Protein AF-A0A4R4ZFK4-F1 (afdb_monomer)

Sequence (154 aa):
MIRRVLLATVLTAALAACGSSADEPQAQPSATFEVPGATTPVTPSALPPSSPPASTPAPSTPAFPSAKDGQNYKACNDGNCEVLIRKTAVITLNGEKNTATVKDGGVRLASKTGYVSLGGLGGAVSWSSNGPTHMATLKAAEGDTVIIVIKTRR

Structure (mmCIF, N/CA/C/O backbone):
data_AF-A0A4R4ZFK4-F1
#
_entry.id   AF-A0A4R4ZFK4-F1
#
loop_
_atom_site.group_PDB
_atom_site.id
_atom_site.type_symbol
_atom_site.label_atom_id
_atom_site.label_alt_id
_atom_site.label_comp_id
_atom_site.label_asym_id
_atom_site.label_entity_id
_atom_site.label_seq_id
_atom_site.pdbx_PDB_ins_code
_atom_site.Cartn_x
_atom_site.Cartn_y
_atom_site.Cartn_z
_atom_site.occupancy
_atom_site.B_iso_or_equiv
_atom_site.auth_seq_id
_atom_site.auth_comp_id
_atom_site.auth_asym_id
_atom_site.auth_atom_id
_atom_site.pdbx_PDB_model_num
ATOM 1 N N . MET A 1 1 ? 14.549 -15.472 -34.004 1.00 44.66 1 MET A N 1
ATOM 2 C CA . MET A 1 1 ? 15.217 -16.781 -33.819 1.00 44.66 1 MET A CA 1
ATOM 3 C C . MET A 1 1 ? 14.399 -17.605 -32.828 1.00 44.66 1 MET A C 1
ATOM 5 O O . MET A 1 1 ? 13.826 -17.037 -31.912 1.00 44.66 1 MET A O 1
ATOM 9 N N . ILE A 1 2 ? 14.234 -18.894 -33.118 1.00 54.12 2 ILE A N 1
ATOM 10 C CA . ILE A 1 2 ? 13.159 -19.806 -32.679 1.00 54.12 2 ILE A CA 1
ATOM 11 C C . ILE A 1 2 ? 13.551 -20.614 -31.429 1.00 54.12 2 ILE A C 1
ATOM 13 O O . ILE A 1 2 ? 14.697 -21.044 -31.356 1.00 54.12 2 ILE A O 1
ATOM 17 N N . ARG A 1 3 ? 12.578 -20.901 -30.540 1.00 51.22 3 ARG A N 1
ATOM 18 C CA . ARG A 1 3 ? 12.290 -22.201 -29.853 1.00 51.22 3 ARG A CA 1
ATOM 19 C C . ARG A 1 3 ? 11.169 -21.961 -28.819 1.00 51.22 3 ARG A C 1
ATOM 21 O O . ARG A 1 3 ? 11.409 -21.301 -27.823 1.00 51.22 3 ARG A O 1
ATOM 28 N N . ARG A 1 4 ? 9.878 -22.219 -29.082 1.00 56.53 4 ARG A N 1
ATOM 29 C CA . ARG A 1 4 ? 9.150 -23.514 -29.093 1.00 56.53 4 ARG A CA 1
ATOM 30 C C . ARG A 1 4 ? 9.572 -24.486 -27.981 1.00 56.53 4 ARG A C 1
ATOM 32 O O . ARG A 1 4 ? 10.498 -25.256 -28.201 1.00 56.53 4 ARG A O 1
ATOM 39 N N . VAL A 1 5 ? 8.811 -24.524 -26.881 1.00 56.41 5 VAL A N 1
ATOM 40 C CA . VAL A 1 5 ? 8.485 -25.759 -26.141 1.00 56.41 5 VAL A CA 1
ATOM 41 C C . VAL A 1 5 ? 7.000 -25.707 -25.756 1.00 56.41 5 VAL A C 1
ATOM 43 O O . VAL A 1 5 ? 6.500 -24.684 -25.298 1.00 56.41 5 VAL A O 1
ATOM 46 N N . LEU A 1 6 ? 6.312 -26.803 -26.067 1.00 56.28 6 LEU A N 1
ATOM 47 C CA . LEU A 1 6 ? 4.888 -27.092 -25.907 1.00 56.28 6 LEU A CA 1
ATOM 48 C C . LEU A 1 6 ? 4.552 -27.672 -24.511 1.00 56.28 6 LEU A C 1
ATOM 50 O O . LEU A 1 6 ? 5.426 -28.270 -23.894 1.00 56.28 6 LEU A O 1
ATOM 54 N N . LEU A 1 7 ? 3.238 -27.672 -24.201 1.00 48.97 7 LEU A N 1
ATOM 55 C CA . LEU A 1 7 ? 2.464 -28.631 -23.368 1.00 48.97 7 LEU A CA 1
ATOM 56 C C . LEU A 1 7 ? 2.694 -28.568 -21.835 1.00 48.97 7 LEU A C 1
ATOM 58 O O . LEU A 1 7 ? 3.819 -28.477 -21.379 1.00 48.97 7 LEU A O 1
ATOM 62 N N . ALA A 1 8 ? 1.682 -28.617 -20.959 1.00 49.38 8 ALA A N 1
ATOM 63 C CA . ALA A 1 8 ? 0.421 -29.351 -21.051 1.00 49.38 8 ALA A CA 1
ATOM 64 C C . ALA A 1 8 ? -0.738 -28.714 -20.248 1.00 49.38 8 ALA A C 1
ATOM 66 O O . ALA A 1 8 ? -0.571 -28.198 -19.146 1.00 49.38 8 ALA A O 1
ATOM 67 N N . THR A 1 9 ? -1.932 -28.826 -20.823 1.00 51.47 9 THR A N 1
ATOM 68 C CA . THR A 1 9 ? -3.265 -28.673 -20.226 1.00 51.47 9 THR A CA 1
ATOM 69 C C . THR A 1 9 ? -3.610 -29.840 -19.292 1.00 51.47 9 THR A C 1
ATOM 71 O O . THR A 1 9 ? -3.530 -30.984 -19.734 1.00 51.47 9 THR A O 1
ATOM 74 N N . VAL A 1 10 ? -4.120 -29.570 -18.082 1.00 60.91 10 VAL A N 1
ATOM 75 C CA . VAL A 1 10 ? -5.048 -30.477 -17.375 1.00 60.91 10 VAL A CA 1
ATOM 76 C C . VAL A 1 10 ? -6.184 -29.660 -16.753 1.00 60.91 10 VAL A C 1
ATOM 78 O O . VAL A 1 10 ? -5.971 -28.674 -16.053 1.00 60.91 10 VAL A O 1
ATOM 81 N N . LEU A 1 11 ? -7.392 -30.095 -17.089 1.00 59.03 11 LEU A N 1
ATOM 82 C CA . LEU A 1 11 ? -8.715 -29.570 -16.787 1.00 59.03 11 LEU A CA 1
ATOM 83 C C . LEU A 1 11 ? -9.309 -30.381 -15.626 1.00 59.03 11 LEU A C 1
ATOM 85 O O . LEU A 1 11 ? -9.347 -31.598 -15.755 1.00 59.03 11 LEU A O 1
ATOM 89 N N . THR A 1 12 ? -9.851 -29.758 -14.571 1.00 57.00 12 THR A N 1
ATOM 90 C CA . THR A 1 12 ? -11.014 -30.336 -13.861 1.00 57.00 12 THR A CA 1
ATOM 91 C C . THR A 1 12 ? -11.759 -29.296 -13.027 1.00 57.00 12 THR A C 1
ATOM 93 O O . THR A 1 12 ? -11.164 -28.540 -12.265 1.00 57.00 12 THR A O 1
ATOM 96 N N . ALA A 1 13 ? -13.075 -29.278 -13.222 1.00 52.69 13 ALA A N 1
ATOM 97 C CA . ALA A 1 13 ? -14.059 -28.393 -12.623 1.00 52.69 13 ALA A CA 1
ATOM 98 C C . ALA A 1 13 ? -14.521 -28.881 -11.241 1.00 52.69 13 ALA A C 1
ATOM 100 O O . ALA A 1 13 ? -14.620 -30.084 -11.010 1.00 52.69 13 ALA A O 1
ATOM 101 N N . ALA A 1 14 ? -14.922 -27.947 -10.380 1.00 57.28 14 ALA A N 1
ATOM 102 C CA . ALA A 1 14 ? -15.860 -28.215 -9.296 1.00 57.28 14 ALA A CA 1
ATOM 103 C C . ALA A 1 14 ? -16.830 -27.032 -9.177 1.00 57.28 14 ALA A C 1
ATOM 105 O O . ALA A 1 14 ? -16.432 -25.911 -8.861 1.00 57.28 14 ALA A O 1
ATOM 106 N N . LEU A 1 15 ? -18.099 -27.297 -9.492 1.00 52.50 15 LEU A N 1
ATOM 107 C CA . LEU A 1 15 ? -19.231 -26.420 -9.229 1.00 52.50 15 LEU A CA 1
ATOM 108 C C . LEU A 1 15 ? -19.602 -26.533 -7.745 1.00 52.50 15 LEU A C 1
ATOM 110 O O . LEU A 1 15 ? -19.835 -27.636 -7.257 1.00 52.50 15 LEU A O 1
ATOM 114 N N . ALA A 1 16 ? -19.759 -25.400 -7.067 1.00 57.81 16 ALA A N 1
ATOM 115 C CA . ALA A 1 16 ? -20.610 -25.297 -5.888 1.00 57.81 16 ALA A CA 1
ATOM 116 C C . ALA A 1 16 ? -21.533 -24.093 -6.094 1.00 57.81 16 ALA A C 1
ATOM 118 O O . ALA A 1 16 ? -21.123 -22.937 -6.004 1.00 57.81 16 ALA A O 1
ATOM 119 N N . ALA A 1 17 ? -22.770 -24.410 -6.462 1.00 48.75 17 ALA A N 1
ATOM 120 C CA . ALA A 1 17 ? -23.898 -23.503 -6.506 1.00 48.75 17 ALA A CA 1
ATOM 121 C C . ALA A 1 17 ? -24.522 -23.406 -5.106 1.00 48.75 17 ALA A C 1
ATOM 123 O O . ALA A 1 17 ? -24.793 -24.428 -4.481 1.00 48.75 17 ALA A O 1
ATOM 124 N N . CYS A 1 18 ? -24.766 -22.184 -4.640 1.00 60.97 18 CYS A N 1
ATOM 125 C CA . CYS A 1 18 ? -25.735 -21.833 -3.600 1.00 60.97 18 CYS A CA 1
ATOM 126 C C . CYS A 1 18 ? -25.950 -20.313 -3.759 1.00 60.97 18 CYS A C 1
ATOM 128 O O . CYS A 1 18 ? -24.977 -19.570 -3.735 1.00 60.97 18 CYS A O 1
ATOM 130 N N . GLY A 1 19 ? -27.113 -19.751 -4.068 1.00 42.78 19 GLY A N 1
ATOM 131 C CA . GLY A 1 19 ? -28.475 -20.243 -3.925 1.00 42.78 19 GLY A CA 1
ATOM 132 C C . GLY A 1 19 ? -29.223 -19.319 -2.961 1.00 42.78 19 GLY A C 1
ATOM 133 O O . GLY A 1 19 ? -29.121 -19.545 -1.765 1.00 42.78 19 GLY A O 1
ATOM 134 N N . SER A 1 20 ? -29.970 -18.349 -3.525 1.00 43.59 20 SER A N 1
ATOM 135 C CA . SER A 1 20 ? -31.234 -17.762 -3.008 1.00 43.59 20 SER A CA 1
ATOM 136 C C . SER A 1 20 ? -31.176 -16.918 -1.713 1.00 43.59 20 SER A C 1
ATOM 138 O O . SER A 1 20 ? -30.407 -17.221 -0.818 1.00 43.59 20 SER A O 1
ATOM 140 N N . SER A 1 21 ? -31.985 -15.891 -1.429 1.00 48.06 21 SER A N 1
ATOM 141 C CA . SER A 1 21 ? -33.039 -15.098 -2.091 1.00 48.06 21 SER A CA 1
ATOM 142 C C . SER A 1 21 ? -33.539 -14.062 -1.053 1.00 48.06 21 SER A C 1
ATOM 144 O O . SER A 1 21 ? -33.461 -14.364 0.134 1.00 48.06 21 SER A O 1
ATOM 146 N N . ALA A 1 22 ? -34.155 -12.959 -1.520 1.00 44.97 22 ALA A N 1
ATOM 147 C CA . ALA A 1 22 ? -35.065 -12.031 -0.797 1.00 44.97 22 ALA A CA 1
ATOM 148 C C . ALA A 1 22 ? -34.431 -11.191 0.347 1.00 44.97 22 ALA A C 1
ATOM 150 O O . ALA A 1 22 ? -33.527 -11.648 1.025 1.00 44.97 22 ALA A O 1
ATOM 151 N N . ASP A 1 23 ? -34.773 -9.927 0.615 1.00 44.59 23 ASP A N 1
ATOM 152 C CA . ASP A 1 23 ? -36.104 -9.327 0.730 1.00 44.59 23 ASP A CA 1
ATOM 153 C C . ASP A 1 23 ? -35.958 -7.779 0.807 1.00 44.59 23 ASP A C 1
ATOM 155 O O . ASP A 1 23 ? -35.242 -7.249 1.657 1.00 44.59 23 ASP A O 1
ATOM 159 N N . GLU A 1 24 ? -36.602 -7.055 -0.105 1.00 49.22 24 GLU A N 1
ATOM 160 C CA . GLU A 1 24 ? -37.087 -5.670 0.055 1.00 49.22 24 GLU A CA 1
ATOM 161 C C . GLU A 1 24 ? -38.622 -5.792 -0.069 1.00 49.22 24 GLU A C 1
ATOM 163 O O . GLU A 1 24 ? -39.063 -6.751 -0.715 1.00 49.22 24 GLU A O 1
ATOM 168 N N . PRO A 1 25 ? -39.481 -4.839 0.348 1.00 52.44 25 PRO A N 1
ATOM 169 C CA . PRO A 1 25 ? -39.319 -3.656 1.201 1.00 52.44 25 PRO A CA 1
ATOM 170 C C . PRO A 1 25 ? -40.445 -3.563 2.268 1.00 52.44 25 PRO A C 1
ATOM 172 O O . PRO A 1 25 ? -41.530 -4.105 2.079 1.00 52.44 25 PRO A O 1
ATOM 175 N N . GLN A 1 26 ? -40.294 -2.759 3.328 1.00 43.59 26 GLN A N 1
ATOM 176 C CA . GLN A 1 26 ? -41.473 -2.228 4.038 1.00 43.59 26 GLN A CA 1
ATOM 177 C C . GLN A 1 26 ? -41.294 -0.759 4.418 1.00 43.59 26 GLN A C 1
ATOM 179 O O . GLN A 1 26 ? -40.678 -0.399 5.418 1.00 43.59 26 GLN A O 1
ATOM 184 N N . ALA A 1 27 ? -41.912 0.091 3.600 1.00 52.41 27 ALA A N 1
ATOM 185 C CA . ALA A 1 27 ? -42.483 1.338 4.065 1.00 52.41 27 ALA A CA 1
ATOM 186 C C . ALA A 1 27 ? -43.608 1.020 5.058 1.00 52.41 27 ALA A C 1
ATOM 188 O O . ALA A 1 27 ? -44.480 0.208 4.749 1.00 52.41 27 ALA A O 1
ATOM 189 N N . GLN A 1 28 ? -43.659 1.719 6.191 1.00 56.16 28 GLN A N 1
ATOM 190 C CA . GLN A 1 28 ? -44.954 2.025 6.784 1.00 56.16 28 GLN A CA 1
ATOM 191 C C . GLN A 1 28 ? -44.941 3.399 7.475 1.00 56.16 28 GLN A C 1
ATOM 193 O O . GLN A 1 28 ? -44.020 3.695 8.238 1.00 56.16 28 GLN A O 1
ATOM 198 N N . PRO A 1 29 ? -45.942 4.249 7.181 1.00 54.97 29 PRO A N 1
ATOM 199 C CA . PRO A 1 29 ? -46.127 5.556 7.787 1.00 54.97 29 PRO A CA 1
ATOM 200 C C . PRO A 1 29 ? -46.822 5.420 9.145 1.00 54.97 29 PRO A C 1
ATOM 202 O O . PRO A 1 29 ? -47.671 4.550 9.329 1.00 54.97 29 PRO A O 1
ATOM 205 N N . SER A 1 30 ? -46.535 6.350 10.053 1.00 50.88 30 SER A N 1
ATOM 206 C CA . SER A 1 30 ? -47.402 6.624 11.198 1.00 50.88 30 SER A CA 1
ATOM 207 C C . SER A 1 30 ? -47.790 8.091 11.166 1.00 50.88 30 SER A C 1
ATOM 209 O O . SER A 1 30 ? -46.966 8.986 11.339 1.00 50.88 30 SER A O 1
ATOM 211 N N . ALA A 1 31 ? -49.066 8.300 10.871 1.00 51.84 31 ALA A N 1
ATOM 212 C CA . ALA A 1 31 ? -49.765 9.562 10.967 1.00 51.84 31 ALA A CA 1
ATOM 213 C C . ALA A 1 31 ? -50.308 9.781 12.389 1.00 51.84 31 ALA A C 1
ATOM 215 O O . ALA A 1 31 ? -50.518 8.817 13.129 1.00 51.84 31 ALA A O 1
ATOM 216 N N . THR A 1 32 ? -50.748 11.026 12.624 1.00 43.47 32 THR A N 1
ATOM 217 C CA . THR A 1 32 ? -51.774 11.450 13.608 1.00 43.47 32 THR A CA 1
ATOM 218 C C . THR A 1 32 ? -51.219 11.627 15.042 1.00 43.47 32 THR A C 1
ATOM 220 O O . THR A 1 32 ? -50.463 10.794 15.517 1.00 43.47 32 THR A O 1
ATOM 223 N N . PHE A 1 33 ? -51.461 12.702 15.804 1.00 46.62 33 PHE A N 1
ATOM 224 C CA . PHE A 1 33 ? -52.691 13.471 16.024 1.00 46.62 33 PHE A CA 1
ATOM 225 C C . PHE A 1 33 ? -52.411 14.924 16.476 1.00 46.62 33 PHE A C 1
ATOM 227 O O . PHE A 1 33 ? -51.640 15.153 17.406 1.00 46.62 33 PHE A O 1
ATOM 234 N N . GLU A 1 34 ? -53.117 15.885 15.870 1.00 48.47 34 GLU A N 1
ATOM 235 C CA . 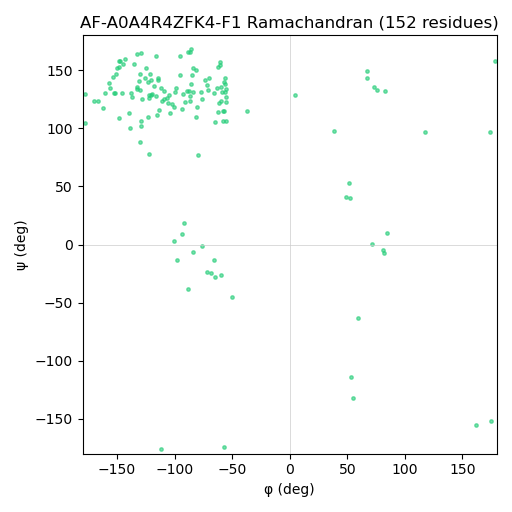GLU A 1 34 ? -53.572 17.129 16.515 1.00 48.47 34 GLU A CA 1
ATOM 236 C C . GLU A 1 34 ? -54.710 16.802 17.490 1.00 48.47 34 GLU A C 1
ATOM 238 O O . GLU A 1 34 ? -55.609 16.082 17.068 1.00 48.47 34 GLU A O 1
ATOM 243 N N . VAL A 1 35 ? -54.737 17.389 18.701 1.00 61.22 35 VAL A N 1
ATOM 244 C CA . VAL A 1 35 ? -55.962 17.910 19.366 1.00 61.22 35 VAL A CA 1
ATOM 245 C C . VAL A 1 35 ? -55.568 18.985 20.413 1.00 61.22 35 VAL A C 1
ATOM 247 O O . VAL A 1 35 ? -54.581 18.798 21.127 1.00 61.22 35 VAL A O 1
ATOM 250 N N . PRO A 1 36 ? -56.323 20.102 20.517 1.00 58.59 36 PRO A N 1
ATOM 251 C CA . PRO A 1 36 ? -56.049 21.258 21.376 1.00 58.59 36 PRO A CA 1
ATOM 252 C C . PRO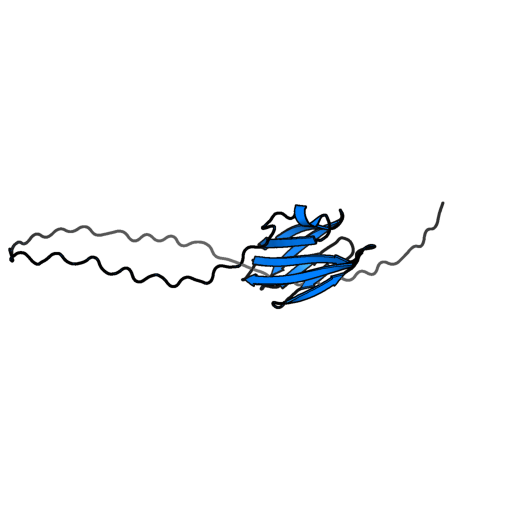 A 1 36 ? -56.630 21.133 22.796 1.00 58.59 36 PRO A C 1
ATOM 254 O O . PRO A 1 36 ? -57.541 20.347 23.047 1.00 58.59 36 PRO A O 1
ATOM 257 N N . GLY A 1 37 ? -56.178 21.993 23.714 1.00 41.28 37 GLY A N 1
ATOM 258 C CA . GLY A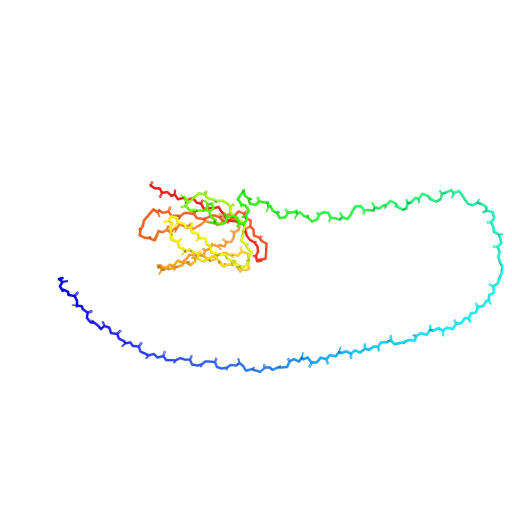 1 37 ? -56.808 22.136 25.029 1.00 41.28 37 GLY A CA 1
ATOM 259 C C . GLY A 1 37 ? -56.163 23.212 25.895 1.00 41.28 37 GLY A C 1
ATOM 260 O O . GLY A 1 37 ? -55.082 23.022 26.441 1.00 41.28 37 GLY A O 1
ATOM 261 N N . ALA A 1 38 ? -56.841 24.351 26.001 1.00 51.75 38 ALA A N 1
ATOM 262 C CA . ALA A 1 38 ? -56.506 25.469 26.868 1.00 51.75 38 ALA A CA 1
ATOM 263 C C . ALA A 1 38 ? -56.736 25.145 28.353 1.00 51.75 38 ALA A C 1
ATOM 265 O O . ALA A 1 38 ? -57.762 24.561 28.677 1.00 51.75 38 ALA A O 1
ATOM 266 N N . THR A 1 39 ? -55.859 25.646 29.233 1.00 45.09 39 THR A N 1
ATOM 267 C CA . THR A 1 39 ? -56.228 26.227 30.542 1.00 45.09 39 THR A CA 1
ATOM 268 C C . THR A 1 39 ? -55.033 26.990 31.140 1.00 45.09 39 THR A C 1
ATOM 270 O O . THR A 1 39 ? -53.946 26.444 31.297 1.00 45.09 39 THR A O 1
ATOM 273 N N . THR A 1 40 ? -55.253 28.273 31.439 1.00 47.66 40 THR A N 1
ATOM 274 C CA . THR A 1 40 ? -54.482 29.192 32.316 1.00 47.66 40 THR A CA 1
ATOM 275 C C . THR A 1 40 ? -54.351 28.651 33.758 1.00 47.66 40 THR A C 1
ATOM 277 O O . THR A 1 40 ? -54.971 27.624 34.030 1.00 47.66 40 THR A O 1
ATOM 280 N N . PRO A 1 41 ? -53.796 29.363 34.772 1.00 63.38 41 PRO A N 1
ATOM 281 C CA . PRO A 1 41 ? -52.809 30.463 34.868 1.00 63.38 41 PRO A CA 1
ATOM 282 C C . PRO A 1 41 ? -51.682 30.134 35.888 1.00 63.38 41 PRO A C 1
ATOM 284 O O . PRO A 1 41 ? -51.888 29.293 36.745 1.00 63.38 41 PRO A O 1
ATOM 287 N N . VAL A 1 42 ? -50.548 30.848 35.897 1.00 45.19 42 VAL A N 1
ATOM 288 C CA . VAL A 1 42 ? -49.872 31.316 37.138 1.00 45.19 42 VAL A CA 1
ATOM 289 C C . VAL A 1 42 ? -48.635 32.145 36.788 1.00 45.19 42 VAL A C 1
ATOM 291 O O . VAL A 1 42 ? -47.771 31.707 36.036 1.00 45.19 42 VAL A O 1
ATOM 294 N N . THR A 1 43 ? -48.543 33.329 37.387 1.00 58.44 43 THR A N 1
ATOM 295 C CA . THR A 1 43 ? -47.315 34.124 37.495 1.00 58.44 43 THR A CA 1
ATOM 296 C C . THR A 1 43 ? -46.549 33.663 38.734 1.00 58.44 43 THR A C 1
ATOM 298 O O . THR A 1 43 ? -47.096 33.766 39.834 1.00 58.44 43 THR A O 1
ATOM 301 N N . PRO A 1 44 ? -45.284 33.234 38.598 1.00 49.00 44 PRO A N 1
ATOM 302 C CA . PRO A 1 44 ? -44.327 33.364 39.687 1.00 49.00 44 PRO A CA 1
ATOM 303 C C . PRO A 1 44 ? -43.100 34.177 39.262 1.00 49.00 44 PRO A C 1
ATOM 305 O O . PRO A 1 44 ? -42.465 33.924 38.243 1.00 49.00 44 PRO A O 1
ATOM 308 N N . SER A 1 45 ? -42.815 35.164 40.106 1.00 54.31 45 SER A N 1
ATOM 309 C CA . SER A 1 45 ? -41.532 35.778 40.436 1.00 54.31 45 SER A CA 1
ATOM 310 C C . SER A 1 45 ? -40.290 35.321 39.667 1.00 54.31 45 SER A C 1
ATOM 312 O O . SER A 1 45 ? -39.932 34.147 39.654 1.00 54.31 45 SER A O 1
ATOM 314 N N . ALA A 1 46 ? -39.580 36.322 39.142 1.00 52.91 46 ALA A N 1
ATOM 315 C CA . ALA A 1 46 ? -38.257 36.242 38.539 1.00 52.91 46 ALA A CA 1
ATOM 316 C C . ALA A 1 46 ? -37.315 35.244 39.244 1.00 52.91 46 ALA A C 1
ATOM 318 O O . ALA A 1 46 ? -36.903 35.460 40.385 1.00 52.91 46 ALA A O 1
ATOM 319 N N . LEU A 1 47 ? -36.945 34.180 38.523 1.00 54.28 47 LEU A N 1
ATOM 320 C CA . LEU A 1 47 ? -35.787 33.348 38.838 1.00 54.28 47 LEU A CA 1
ATOM 321 C C . LEU A 1 47 ? -34.510 33.973 38.236 1.00 54.28 47 LEU A C 1
ATOM 323 O O . LEU A 1 47 ? -34.568 34.564 37.155 1.00 54.28 47 LEU A O 1
ATOM 327 N N . PRO A 1 48 ? -33.354 33.835 38.911 1.00 62.47 48 PRO A N 1
ATOM 328 C CA . PRO A 1 48 ? -32.059 34.300 38.412 1.00 62.47 48 PRO A CA 1
ATOM 329 C C . PRO A 1 48 ? -31.677 33.608 37.088 1.00 62.47 48 PRO A C 1
ATOM 331 O O . PRO A 1 48 ? -32.169 32.509 36.810 1.00 62.47 48 PRO A O 1
ATOM 334 N N . PRO A 1 49 ? -30.801 34.217 36.260 1.00 55.88 49 PRO A N 1
ATOM 335 C CA . PRO A 1 49 ? -30.433 33.674 34.956 1.00 55.88 49 PRO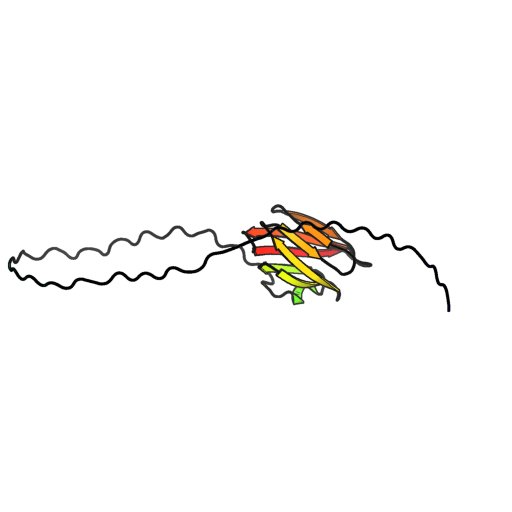 A CA 1
ATOM 336 C C . PRO A 1 49 ? -29.869 32.259 35.109 1.00 55.88 49 PRO A C 1
ATOM 338 O O . PRO A 1 49 ? -28.816 32.047 35.710 1.00 55.88 49 PRO A O 1
ATOM 341 N N . SER A 1 50 ? -30.599 31.287 34.559 1.00 52.59 50 SER A N 1
ATOM 342 C CA . SER A 1 50 ? -30.150 29.904 34.447 1.00 52.59 50 SER A CA 1
ATOM 343 C C . SER A 1 50 ? -28.906 29.882 33.569 1.00 52.59 50 SER A C 1
ATOM 345 O O . SER A 1 50 ? -28.952 30.238 32.391 1.00 52.59 50 SER A O 1
ATOM 347 N N . SER A 1 51 ? -27.776 29.521 34.170 1.00 63.47 51 SER A N 1
ATOM 348 C CA . SER A 1 51 ? -26.526 29.302 33.454 1.00 63.47 51 SER A CA 1
ATOM 349 C C . SER A 1 51 ? -26.746 28.243 32.363 1.00 63.47 51 SER A C 1
ATOM 351 O O . SER A 1 51 ? -27.443 27.258 32.621 1.00 63.47 51 SER A O 1
ATOM 353 N N . PRO A 1 52 ? -26.194 28.423 31.150 1.00 66.50 52 PRO A N 1
ATOM 354 C CA . PRO A 1 52 ? -26.319 27.427 30.093 1.00 66.50 52 PRO A CA 1
ATOM 355 C C . PRO A 1 52 ? -25.756 26.083 30.582 1.00 66.50 52 PRO A C 1
ATOM 357 O O . PRO A 1 52 ? -24.735 26.080 31.279 1.00 66.50 52 PRO A O 1
ATOM 360 N N . PRO A 1 53 ? -26.399 24.945 30.255 1.00 59.69 53 PRO A N 1
ATOM 361 C CA . PRO A 1 53 ? -25.882 23.638 30.628 1.00 59.69 53 PRO A CA 1
ATOM 362 C C . PRO A 1 53 ? -24.460 23.515 30.086 1.00 59.69 53 PRO A C 1
ATOM 364 O O . PRO A 1 53 ? -24.210 23.759 28.906 1.00 59.69 53 PRO A O 1
ATOM 367 N N . ALA A 1 54 ? -23.523 23.180 30.970 1.00 62.97 54 ALA A N 1
ATOM 368 C CA . ALA A 1 54 ? -22.153 22.904 30.590 1.00 62.97 54 ALA A CA 1
ATOM 369 C C . ALA A 1 54 ? -22.166 21.750 29.579 1.00 62.97 54 ALA A C 1
ATOM 371 O O . ALA A 1 54 ? -22.435 20.601 29.938 1.00 62.97 54 ALA A O 1
ATOM 372 N N . SER A 1 55 ? -21.924 22.067 28.305 1.00 57.66 55 SER A N 1
ATOM 373 C CA . SER A 1 55 ? -21.749 21.082 27.246 1.00 57.66 55 SER A CA 1
ATOM 374 C C . SER A 1 55 ? -20.627 20.143 27.666 1.00 57.66 55 SER A C 1
ATOM 376 O O . SER A 1 55 ? -19.458 20.524 27.687 1.00 57.66 55 SER A O 1
ATOM 378 N N . THR A 1 56 ? -20.989 18.923 28.052 1.00 68.94 56 THR A N 1
ATOM 379 C CA . THR A 1 56 ? -20.010 17.870 28.307 1.00 68.94 56 THR A CA 1
ATOM 380 C C . THR A 1 56 ? -19.273 17.630 26.988 1.00 68.94 56 THR A C 1
ATOM 382 O O . THR A 1 56 ? -19.942 17.358 25.987 1.00 68.94 56 THR A O 1
ATOM 385 N N . PRO A 1 57 ? -17.937 17.782 26.925 1.00 61.22 57 PRO A N 1
ATOM 386 C CA . PRO A 1 57 ? -17.209 17.508 25.698 1.00 61.22 57 PRO A CA 1
ATOM 387 C C . PRO A 1 57 ? -17.445 16.046 25.321 1.00 61.22 57 PRO A C 1
ATOM 389 O O . PRO A 1 57 ? -17.227 15.142 26.130 1.00 61.22 57 PRO A O 1
ATOM 392 N N . ALA A 1 58 ? -17.947 15.822 24.106 1.00 68.75 58 ALA A N 1
ATOM 393 C CA . ALA A 1 58 ? -18.110 14.480 23.575 1.00 68.75 58 ALA A CA 1
ATOM 394 C C . ALA A 1 58 ? -16.749 13.759 23.594 1.00 68.75 58 ALA A C 1
ATOM 396 O O . ALA A 1 58 ? -15.722 14.401 23.352 1.00 68.75 58 ALA A O 1
ATOM 397 N N . PRO A 1 59 ? -16.713 12.445 23.876 1.00 60.47 59 PRO A N 1
ATOM 398 C CA . PRO A 1 59 ? -15.474 11.685 23.839 1.00 60.47 59 PRO A CA 1
ATOM 399 C C . PRO A 1 59 ? -14.847 11.791 22.445 1.00 60.47 59 PRO A C 1
ATOM 401 O O . PRO A 1 59 ? -15.406 11.325 21.451 1.00 60.47 59 PRO A O 1
ATOM 404 N N . SER A 1 60 ? -13.677 12.424 22.373 1.00 63.12 60 SER A N 1
ATOM 405 C CA . SER A 1 60 ? -12.874 12.492 21.158 1.00 63.12 60 SER A CA 1
ATOM 406 C C . SER A 1 60 ? -12.410 11.081 20.816 1.00 63.12 60 SER A C 1
ATOM 408 O O . SER A 1 60 ? -11.533 10.530 21.481 1.00 63.12 60 SER A O 1
ATOM 410 N N . THR A 1 61 ? -13.011 10.479 19.790 1.00 63.94 61 THR A N 1
ATOM 411 C CA . THR A 1 61 ? -12.483 9.236 19.217 1.00 63.94 61 THR A CA 1
ATOM 412 C C . THR A 1 61 ? -11.055 9.525 18.743 1.00 63.94 61 THR A C 1
ATOM 414 O O . THR A 1 61 ? -10.853 10.558 18.094 1.00 63.94 61 THR A O 1
ATOM 417 N N . PRO A 1 62 ? -10.052 8.693 19.084 1.00 66.19 62 PRO A N 1
ATOM 418 C CA . PRO A 1 62 ? -8.694 8.908 18.606 1.00 66.19 62 PRO A CA 1
ATOM 419 C C . PRO A 1 62 ? -8.715 8.974 17.079 1.00 66.19 62 PRO A C 1
ATOM 421 O O . PRO A 1 62 ? -9.207 8.066 16.413 1.00 66.19 62 PRO A O 1
ATOM 424 N N . ALA A 1 63 ? -8.233 10.088 16.531 1.00 79.31 63 ALA A N 1
ATOM 425 C CA . ALA A 1 63 ? -8.225 10.295 15.094 1.00 79.31 63 ALA A CA 1
ATOM 426 C C . ALA A 1 63 ? -7.280 9.282 14.439 1.00 79.31 63 ALA A C 1
ATOM 428 O O . ALA A 1 63 ? -6.127 9.138 14.858 1.00 79.31 63 ALA A O 1
ATOM 429 N N . PHE A 1 64 ? -7.759 8.603 13.396 1.00 85.00 64 PHE A N 1
ATOM 430 C CA . PHE A 1 64 ? -6.908 7.763 12.565 1.00 85.00 64 PHE A CA 1
ATOM 431 C C . PHE A 1 64 ? -5.733 8.602 12.030 1.00 85.00 64 PHE A C 1
ATOM 433 O O . PHE A 1 64 ? -5.952 9.732 11.577 1.00 85.00 64 PHE A O 1
ATOM 440 N N . PRO A 1 65 ? -4.486 8.100 12.092 1.00 90.81 65 PRO A N 1
ATOM 441 C CA . PRO A 1 65 ? -3.325 8.892 11.716 1.00 90.81 65 PRO A CA 1
ATOM 442 C C . PRO A 1 65 ? -3.376 9.342 10.250 1.00 90.81 65 PRO A C 1
ATOM 444 O O . PRO A 1 65 ? -3.969 8.699 9.384 1.00 90.81 65 PRO A O 1
ATOM 447 N N . SER A 1 66 ? -2.697 10.447 9.953 1.00 92.00 66 SER A N 1
ATOM 448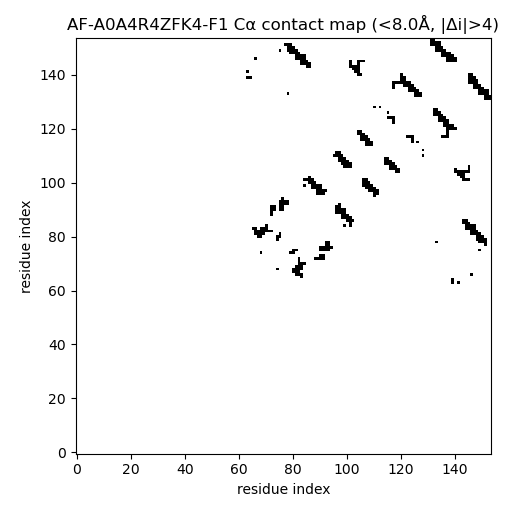 C CA . SER A 1 66 ? -2.501 10.904 8.576 1.00 92.00 66 SER A CA 1
ATOM 449 C C . SER A 1 66 ? -1.257 10.253 7.977 1.00 92.00 66 SER A C 1
ATOM 451 O O . SER A 1 66 ? -0.190 10.256 8.591 1.00 92.00 66 SER A O 1
ATOM 453 N N . ALA A 1 67 ? -1.387 9.716 6.765 1.00 94.44 67 ALA A N 1
ATOM 454 C CA . ALA A 1 67 ? -0.250 9.247 5.979 1.00 94.44 67 ALA A CA 1
ATOM 455 C C . ALA A 1 67 ? 0.537 10.444 5.423 1.00 94.44 67 ALA A C 1
ATOM 457 O O . ALA A 1 67 ? -0.083 11.415 4.984 1.00 94.44 67 ALA A O 1
ATOM 458 N N . LYS A 1 68 ? 1.874 10.364 5.387 1.00 96.44 68 LYS A N 1
ATOM 459 C CA . LYS A 1 68 ? 2.748 11.436 4.861 1.00 96.44 68 LYS A CA 1
ATOM 460 C C . LYS A 1 68 ? 2.320 11.943 3.478 1.00 96.44 68 LYS A C 1
ATOM 462 O O . LYS A 1 68 ? 2.263 13.150 3.267 1.00 96.44 68 LYS A O 1
ATOM 467 N N . ASP A 1 69 ? 2.005 11.028 2.565 1.00 95.69 69 ASP A N 1
ATOM 468 C CA . ASP A 1 69 ? 1.611 11.336 1.187 1.00 95.69 69 ASP A CA 1
ATOM 469 C C . ASP A 1 69 ? 0.083 11.264 0.989 1.00 95.69 69 ASP A C 1
ATOM 471 O O . ASP A 1 69 ? -0.424 11.446 -0.119 1.00 95.69 69 ASP A O 1
ATOM 475 N N . GLY A 1 70 ? -0.692 11.000 2.048 1.00 95.50 70 GLY A N 1
ATOM 476 C CA . GLY A 1 70 ? -2.145 10.849 1.962 1.00 95.50 70 GLY A CA 1
ATOM 477 C C . GLY A 1 70 ? -2.553 9.787 0.932 1.00 95.50 70 GLY A C 1
ATOM 478 O O . GLY A 1 70 ? -2.003 8.694 0.907 1.00 95.50 70 GLY A O 1
ATOM 479 N N . GLN A 1 71 ? -3.508 10.102 0.055 1.00 95.88 71 GLN A N 1
ATOM 480 C CA . GLN A 1 71 ? -3.924 9.219 -1.051 1.00 95.88 71 GLN A CA 1
ATOM 481 C C . GLN A 1 71 ? -3.150 9.492 -2.360 1.00 95.88 71 GLN A C 1
ATOM 483 O O . GLN A 1 71 ? -3.603 9.131 -3.447 1.00 95.88 71 GLN A O 1
ATOM 488 N N . ASN A 1 72 ? -1.989 10.156 -2.297 1.00 95.81 72 ASN A N 1
ATOM 489 C CA . ASN A 1 72 ? -1.172 10.443 -3.475 1.00 95.81 72 ASN A CA 1
ATOM 490 C C . ASN A 1 72 ? -0.338 9.221 -3.902 1.00 95.81 72 ASN A C 1
ATOM 492 O O . ASN A 1 72 ? 0.874 9.164 -3.706 1.00 95.81 72 ASN A O 1
ATOM 496 N N . TYR A 1 73 ? -0.966 8.244 -4.556 1.00 95.25 73 TYR A N 1
ATOM 497 C CA . TYR A 1 73 ? -0.296 7.003 -4.981 1.00 95.25 73 TYR A CA 1
ATOM 498 C C . TYR A 1 73 ? 0.799 7.195 -6.042 1.00 95.25 73 TYR A C 1
ATOM 500 O O . TYR A 1 73 ? 1.582 6.278 -6.295 1.00 95.25 73 TYR A O 1
ATOM 508 N N . LYS A 1 74 ? 0.873 8.376 -6.673 1.00 93.81 74 LYS A N 1
ATOM 509 C CA . LYS A 1 74 ? 1.960 8.725 -7.600 1.00 93.81 74 LYS A CA 1
ATOM 510 C C . LYS A 1 74 ? 3.281 8.969 -6.868 1.00 93.81 74 LYS A C 1
ATOM 512 O O . LYS A 1 74 ? 4.328 8.783 -7.482 1.00 93.81 74 LYS A O 1
ATOM 517 N N . ALA A 1 75 ? 3.237 9.322 -5.579 1.00 94.94 75 ALA A N 1
ATOM 518 C CA . ALA A 1 75 ? 4.428 9.480 -4.746 1.00 94.94 75 ALA A CA 1
ATOM 519 C C . ALA A 1 75 ? 5.243 8.182 -4.653 1.00 94.94 75 ALA A C 1
ATOM 521 O O . ALA A 1 75 ? 6.451 8.234 -4.515 1.00 94.94 75 ALA A O 1
ATOM 522 N N . CYS A 1 76 ? 4.608 7.019 -4.816 1.00 94.50 76 CYS A N 1
ATOM 523 C CA . CYS A 1 76 ? 5.271 5.720 -4.723 1.00 94.50 76 CYS A CA 1
ATOM 524 C C . CYS A 1 76 ? 6.119 5.332 -5.945 1.00 94.50 76 CYS A C 1
ATOM 526 O O . CYS A 1 76 ? 6.720 4.258 -5.949 1.00 94.50 76 CYS A O 1
ATOM 528 N N . ASN A 1 77 ? 6.181 6.166 -6.988 1.00 93.12 77 ASN A N 1
ATOM 529 C CA . ASN A 1 77 ? 6.880 5.814 -8.223 1.00 93.12 77 ASN A CA 1
ATOM 530 C C . ASN A 1 77 ? 8.397 5.639 -8.041 1.00 93.12 77 ASN A C 1
ATOM 532 O O . ASN A 1 77 ? 9.008 4.873 -8.779 1.00 93.12 77 ASN A O 1
ATOM 536 N N . ASP A 1 78 ? 8.996 6.325 -7.070 1.00 90.44 78 ASP A N 1
ATOM 537 C CA . ASP A 1 78 ? 10.406 6.173 -6.695 1.00 90.44 78 ASP A CA 1
ATOM 538 C C . ASP A 1 78 ? 10.651 5.003 -5.723 1.00 90.44 78 ASP A C 1
ATOM 540 O O . ASP A 1 78 ? 11.801 4.664 -5.425 1.00 90.44 78 ASP A O 1
ATOM 544 N N . GLY A 1 79 ? 9.570 4.380 -5.245 1.00 91.56 79 GLY A N 1
ATOM 545 C CA . GLY A 1 79 ? 9.600 3.288 -4.295 1.00 91.56 79 GLY A CA 1
ATOM 546 C C . GLY A 1 79 ? 9.692 3.712 -2.829 1.00 91.56 79 GLY A C 1
ATOM 547 O O . GLY A 1 79 ? 9.895 2.822 -2.001 1.00 91.56 79 GLY A O 1
ATOM 548 N N . ASN A 1 80 ? 9.537 5.006 -2.511 1.00 94.50 80 ASN A N 1
ATOM 549 C CA . ASN A 1 80 ? 9.633 5.573 -1.166 1.00 94.50 80 ASN A CA 1
ATOM 550 C C . ASN A 1 80 ? 8.420 6.464 -0.842 1.00 94.50 80 ASN A C 1
ATOM 552 O O . ASN A 1 80 ? 8.461 7.681 -0.996 1.00 94.50 80 ASN A O 1
ATOM 556 N N . CYS A 1 81 ? 7.355 5.869 -0.309 1.00 96.12 81 CYS A N 1
ATOM 557 C CA . CYS A 1 81 ? 6.122 6.592 0.009 1.00 96.12 81 CYS A CA 1
ATOM 558 C C . CYS A 1 81 ? 5.459 6.087 1.294 1.00 96.12 81 CYS A C 1
ATOM 560 O O . CYS A 1 81 ? 5.683 4.960 1.736 1.00 96.12 81 CYS A O 1
ATOM 562 N N . GLU A 1 82 ? 4.602 6.915 1.877 1.00 97.25 82 GLU A N 1
ATOM 563 C CA . GLU A 1 82 ? 3.675 6.542 2.938 1.00 97.25 82 GLU A CA 1
ATOM 564 C C . GLU A 1 82 ? 2.269 7.007 2.556 1.00 97.25 82 GLU A C 1
ATOM 566 O O . GLU A 1 82 ? 1.959 8.197 2.616 1.00 97.25 82 GLU A O 1
ATOM 571 N N . VAL A 1 83 ? 1.415 6.057 2.173 1.00 97.12 83 VAL A N 1
ATOM 572 C CA . VAL A 1 83 ? 0.087 6.334 1.612 1.00 97.12 83 VAL A CA 1
ATOM 573 C C . VAL A 1 83 ? -1.034 5.705 2.435 1.00 97.12 83 VAL A C 1
ATOM 575 O O . VAL A 1 83 ? -0.890 4.625 3.010 1.00 97.12 83 VAL A O 1
ATOM 578 N N . LEU A 1 84 ? -2.168 6.398 2.456 1.00 96.56 84 LEU A N 1
ATOM 579 C CA . LEU A 1 84 ? -3.451 5.957 2.982 1.00 96.56 84 LEU A CA 1
ATOM 580 C C . LEU A 1 84 ? -4.205 5.207 1.884 1.00 96.56 84 LEU A C 1
ATOM 582 O O . LEU A 1 84 ? -4.413 5.755 0.806 1.00 96.56 84 LEU A O 1
ATOM 586 N N . ILE A 1 85 ? -4.670 3.997 2.168 1.00 96.06 85 ILE A N 1
ATOM 587 C CA . ILE A 1 85 ? -5.449 3.182 1.233 1.00 96.06 85 ILE A CA 1
ATOM 588 C C . ILE A 1 85 ? -6.813 2.916 1.850 1.00 96.06 85 ILE A C 1
ATOM 590 O O . ILE A 1 85 ? -6.896 2.462 2.988 1.00 96.06 85 ILE A O 1
ATOM 594 N N . ARG A 1 86 ? -7.874 3.176 1.082 1.00 95.31 86 ARG A N 1
ATOM 595 C CA . ARG A 1 86 ? -9.267 2.912 1.462 1.00 95.31 86 ARG A CA 1
ATOM 596 C C . ARG A 1 86 ? -9.854 1.862 0.531 1.00 95.31 86 ARG A C 1
ATOM 598 O O . ARG A 1 86 ? -10.057 2.160 -0.643 1.00 95.31 86 ARG A O 1
ATOM 605 N N . LYS A 1 87 ? -10.138 0.660 1.040 1.00 94.69 87 LYS A N 1
ATOM 606 C CA . LYS A 1 87 ? -10.646 -0.522 0.312 1.00 94.69 87 LYS A CA 1
ATOM 607 C C . LYS A 1 87 ? -9.740 -1.020 -0.809 1.00 94.69 87 LYS A C 1
ATOM 609 O O . LYS A 1 87 ? -9.253 -2.141 -0.755 1.00 94.69 87 LYS A O 1
ATOM 614 N N . THR A 1 88 ? -9.502 -0.220 -1.842 1.00 95.88 88 THR A N 1
ATOM 615 C CA . THR A 1 88 ? -8.587 -0.572 -2.923 1.00 95.88 88 THR A CA 1
ATOM 616 C C . THR A 1 88 ? -7.943 0.655 -3.554 1.00 95.88 88 THR A C 1
ATOM 618 O O . THR A 1 88 ? -8.553 1.717 -3.649 1.00 95.88 88 THR A O 1
ATOM 621 N N . ALA A 1 89 ? -6.695 0.508 -3.991 1.00 96.62 89 ALA A N 1
ATOM 622 C CA . ALA A 1 89 ? -5.966 1.536 -4.717 1.00 96.62 89 ALA A CA 1
ATOM 623 C C . ALA A 1 89 ? -4.996 0.906 -5.715 1.00 96.62 89 ALA A C 1
ATOM 625 O O . ALA A 1 89 ? -4.491 -0.193 -5.499 1.00 96.62 89 ALA A O 1
ATOM 626 N N . VAL A 1 90 ? -4.691 1.630 -6.790 1.00 96.25 90 VAL A N 1
ATOM 627 C CA . VAL A 1 90 ? -3.614 1.259 -7.712 1.00 96.25 90 VAL A CA 1
ATOM 628 C C . VAL A 1 90 ? -2.409 2.140 -7.424 1.00 96.25 90 VAL A C 1
ATOM 630 O O . VAL A 1 90 ? -2.479 3.363 -7.529 1.00 96.25 90 VAL A O 1
ATOM 633 N N . ILE A 1 91 ? -1.296 1.501 -7.087 1.00 94.88 91 ILE A N 1
ATOM 634 C CA . ILE A 1 91 ? -0.027 2.134 -6.748 1.00 94.88 91 ILE A CA 1
ATOM 635 C C . ILE A 1 91 ? 0.965 1.803 -7.854 1.00 94.88 91 ILE A C 1
ATOM 637 O O . ILE A 1 91 ? 1.038 0.665 -8.310 1.00 94.88 91 ILE A O 1
ATOM 641 N N . THR A 1 92 ? 1.722 2.793 -8.317 1.00 93.50 92 THR A N 1
ATOM 642 C CA . THR A 1 92 ? 2.801 2.549 -9.281 1.00 93.50 92 THR A CA 1
ATOM 643 C C . THR A 1 92 ? 4.120 2.534 -8.526 1.00 93.50 92 THR A C 1
ATOM 645 O O . THR A 1 92 ? 4.461 3.537 -7.912 1.00 93.50 92 THR A O 1
ATOM 648 N N . LEU A 1 93 ? 4.829 1.406 -8.554 1.00 91.31 93 LEU A N 1
ATOM 649 C CA . LEU A 1 93 ? 6.138 1.216 -7.927 1.00 91.31 93 LEU A CA 1
ATOM 650 C C . LEU A 1 93 ? 7.167 1.019 -9.031 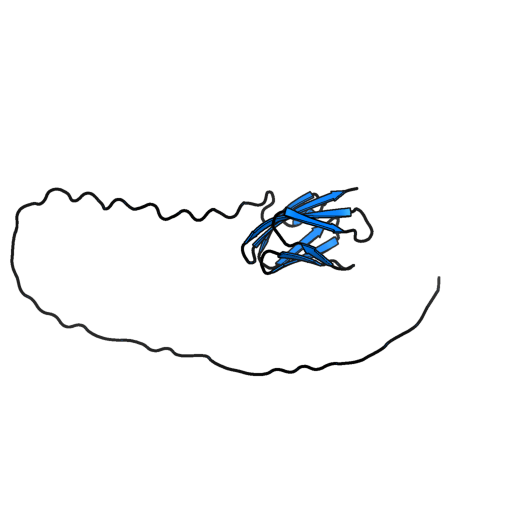1.00 91.31 93 LEU A C 1
ATOM 652 O O . LEU A 1 93 ? 7.067 0.047 -9.774 1.00 91.31 93 LEU A O 1
ATOM 656 N N . ASN A 1 94 ? 8.123 1.939 -9.173 1.00 88.38 94 ASN A N 1
ATOM 657 C CA . ASN A 1 94 ? 9.142 1.900 -10.230 1.00 88.38 94 ASN A CA 1
ATOM 658 C C . ASN A 1 94 ? 8.560 1.651 -11.639 1.00 88.38 94 ASN A C 1
ATOM 660 O O . ASN A 1 94 ? 9.104 0.878 -12.423 1.00 88.38 94 ASN A O 1
ATOM 664 N N . GLY A 1 95 ? 7.421 2.273 -11.960 1.00 88.06 95 GLY A N 1
ATOM 665 C CA . GLY A 1 95 ? 6.716 2.070 -13.232 1.00 88.06 95 GLY A CA 1
ATOM 666 C C . GLY A 1 95 ? 5.817 0.825 -13.312 1.00 88.06 95 GLY A C 1
ATOM 667 O O . GLY A 1 95 ? 5.043 0.703 -14.264 1.00 88.06 95 GLY A O 1
ATOM 668 N N . GLU A 1 96 ? 5.828 -0.067 -12.317 1.00 89.50 96 GLU A N 1
ATOM 669 C CA . GLU A 1 96 ? 4.944 -1.234 -12.261 1.00 89.50 96 GLU A CA 1
ATOM 670 C C . GLU A 1 96 ? 3.657 -0.949 -11.478 1.00 89.50 96 GLU A C 1
ATOM 672 O O . GLU A 1 96 ? 3.676 -0.488 -10.335 1.00 89.50 96 GLU A O 1
ATOM 677 N N . LYS A 1 97 ? 2.505 -1.268 -12.078 1.00 92.38 97 LYS A N 1
ATOM 678 C CA . LYS A 1 97 ? 1.203 -1.150 -11.410 1.00 92.38 97 LYS A CA 1
ATOM 679 C C . LYS A 1 97 ? 1.003 -2.298 -10.422 1.00 92.38 97 LYS A C 1
ATOM 681 O O . LYS A 1 97 ? 1.031 -3.463 -10.810 1.00 92.38 97 LYS A O 1
ATOM 686 N N . ASN A 1 98 ? 0.719 -1.941 -9.178 1.00 93.50 98 ASN A N 1
ATOM 687 C CA . ASN A 1 98 ? 0.386 -2.835 -8.083 1.00 93.50 98 ASN A CA 1
ATOM 688 C C . ASN A 1 98 ? -1.007 -2.469 -7.559 1.00 93.50 98 ASN A C 1
ATOM 690 O O . ASN A 1 98 ? -1.284 -1.306 -7.274 1.00 93.50 98 ASN A O 1
ATOM 694 N N . THR A 1 99 ? -1.895 -3.450 -7.444 1.00 96.44 99 THR A N 1
ATOM 695 C CA . THR A 1 99 ? -3.236 -3.258 -6.883 1.00 96.44 99 THR A CA 1
ATOM 696 C C . THR A 1 99 ? -3.195 -3.585 -5.402 1.00 96.44 99 THR A C 1
ATOM 698 O O . THR A 1 99 ? -2.922 -4.722 -5.029 1.00 96.44 99 THR A O 1
ATOM 701 N N . ALA A 1 100 ? -3.462 -2.592 -4.565 1.00 95.88 100 ALA A N 1
ATOM 702 C CA . ALA A 1 100 ? -3.663 -2.769 -3.143 1.00 95.88 100 ALA A CA 1
ATOM 703 C C . ALA A 1 100 ? -5.141 -3.035 -2.855 1.00 95.88 100 ALA A C 1
ATOM 705 O O . ALA A 1 100 ? -6.011 -2.301 -3.328 1.00 95.88 100 ALA A O 1
ATOM 706 N N . THR A 1 101 ? -5.429 -4.051 -2.053 1.00 96.88 101 THR A N 1
ATOM 707 C CA . THR A 1 101 ? -6.770 -4.364 -1.555 1.00 96.88 101 THR A CA 1
ATOM 708 C C . THR A 1 101 ? -6.701 -4.516 -0.048 1.00 96.88 101 THR A C 1
ATOM 710 O O . THR A 1 101 ? -5.898 -5.298 0.451 1.00 96.88 101 THR A O 1
ATOM 713 N N . VAL A 1 102 ? -7.527 -3.768 0.667 1.00 95.31 102 VAL A N 1
ATOM 714 C CA . VAL A 1 102 ? -7.626 -3.783 2.123 1.00 95.31 102 VAL A CA 1
ATOM 715 C C . VAL A 1 102 ? -8.799 -4.659 2.516 1.00 95.31 102 VAL A C 1
ATOM 717 O O . VAL A 1 102 ? -9.867 -4.565 1.912 1.00 95.31 102 VAL A O 1
ATOM 720 N N . LYS A 1 103 ? -8.586 -5.520 3.506 1.00 93.44 103 LYS A N 1
ATOM 721 C CA . LYS A 1 103 ? -9.637 -6.338 4.097 1.00 93.44 103 LYS A CA 1
ATOM 722 C C . LYS A 1 103 ? -9.269 -6.665 5.538 1.00 93.44 103 LYS A C 1
ATOM 724 O O . LYS A 1 103 ? -8.153 -7.120 5.781 1.00 93.44 103 LYS A O 1
ATOM 729 N N . ASP A 1 104 ? -10.201 -6.446 6.462 1.00 89.50 104 ASP A N 1
ATOM 730 C CA . ASP A 1 104 ? -10.062 -6.796 7.883 1.00 89.50 104 ASP A CA 1
ATOM 731 C C . ASP A 1 104 ? -8.769 -6.232 8.520 1.00 89.50 104 ASP A C 1
ATOM 733 O O . ASP A 1 104 ? -8.062 -6.915 9.258 1.00 89.50 104 ASP A O 1
ATOM 737 N N . GLY A 1 105 ? -8.400 -4.990 8.176 1.00 88.94 105 GLY A N 1
ATOM 738 C CA . GLY A 1 105 ? -7.162 -4.345 8.630 1.00 88.94 105 GLY A CA 1
ATOM 739 C C . GLY A 1 105 ? -5.866 -4.898 8.017 1.00 88.94 105 GLY A C 1
ATOM 740 O O . GLY A 1 105 ? -4.781 -4.409 8.327 1.00 88.94 105 GLY A O 1
ATOM 741 N N . GLY A 1 106 ? -5.951 -5.895 7.138 1.00 91.88 106 GLY A N 1
ATOM 742 C CA . GLY A 1 106 ? -4.852 -6.374 6.308 1.00 91.88 106 GLY A CA 1
ATOM 743 C C . GLY A 1 106 ? -4.862 -5.734 4.923 1.00 91.88 106 GLY A C 1
ATOM 744 O O . GLY A 1 106 ? -5.868 -5.197 4.465 1.00 91.88 106 GLY A O 1
ATOM 745 N N . VAL A 1 107 ? -3.736 -5.816 4.224 1.00 94.88 107 VAL A N 1
ATOM 746 C CA . VAL A 1 107 ? -3.590 -5.323 2.853 1.00 94.88 107 VAL A CA 1
ATOM 747 C C . VAL A 1 107 ? -2.918 -6.376 1.985 1.00 94.88 107 VAL A C 1
ATOM 749 O O . VAL A 1 107 ? -1.911 -6.972 2.352 1.00 94.88 107 VAL A O 1
ATOM 752 N N . ARG A 1 108 ? -3.473 -6.600 0.801 1.00 95.50 108 ARG A N 1
ATOM 753 C CA . ARG A 1 108 ? -2.907 -7.444 -0.245 1.00 95.50 108 ARG A CA 1
ATOM 754 C C . ARG A 1 108 ? -2.423 -6.560 -1.380 1.00 95.50 108 ARG A C 1
ATOM 756 O O . ARG A 1 108 ? -3.202 -5.782 -1.917 1.00 95.50 108 ARG A O 1
ATOM 763 N N . LEU A 1 109 ? -1.159 -6.697 -1.752 1.00 94.38 109 LEU A N 1
ATOM 764 C CA . LEU A 1 109 ? -0.551 -6.043 -2.905 1.00 94.38 109 LEU A CA 1
ATOM 765 C C . LEU A 1 109 ? -0.402 -7.078 -4.016 1.00 94.38 109 LEU A C 1
ATOM 767 O O . LEU A 1 109 ? 0.356 -8.032 -3.874 1.00 94.38 109 LEU A O 1
ATOM 771 N N . ALA A 1 110 ? -1.141 -6.907 -5.107 1.00 94.38 110 ALA A N 1
ATOM 772 C CA . ALA A 1 110 ? -1.080 -7.761 -6.286 1.00 94.38 110 ALA A CA 1
ATOM 773 C C . ALA A 1 110 ? -0.341 -7.056 -7.429 1.00 94.38 110 ALA A C 1
ATOM 775 O O . ALA A 1 110 ? -0.690 -5.937 -7.806 1.00 94.38 110 ALA A O 1
ATOM 776 N N . SER A 1 111 ? 0.649 -7.730 -8.002 1.00 91.50 111 SER A N 1
ATOM 777 C CA . SER A 1 111 ? 1.396 -7.319 -9.189 1.00 91.50 111 SER A CA 1
ATOM 778 C C . SER A 1 111 ? 1.072 -8.256 -10.362 1.00 91.50 111 SER A C 1
ATOM 780 O O . SER A 1 111 ? 0.248 -9.165 -10.256 1.00 91.50 111 SER A O 1
ATOM 782 N N . LYS A 1 112 ? 1.744 -8.066 -11.503 1.00 88.00 112 LYS A N 1
ATOM 783 C CA . LYS A 1 112 ? 1.675 -9.018 -12.626 1.00 88.00 112 LYS A CA 1
ATOM 784 C C . LYS A 1 112 ? 2.341 -10.364 -12.317 1.00 88.00 112 LYS A C 1
ATOM 786 O O . LYS A 1 112 ? 2.025 -11.353 -12.966 1.00 88.00 112 LYS A O 1
ATOM 791 N N . THR A 1 113 ? 3.289 -10.382 -11.382 1.00 86.38 113 THR A N 1
ATOM 792 C CA . THR A 1 113 ? 4.151 -11.533 -11.073 1.00 86.38 113 THR A CA 1
ATOM 793 C C . THR A 1 113 ? 3.663 -12.340 -9.874 1.00 86.38 113 THR A C 1
ATOM 795 O O . THR A 1 113 ? 4.111 -13.464 -9.673 1.00 86.38 113 THR A O 1
ATOM 798 N N . GLY A 1 114 ? 2.724 -11.806 -9.093 1.00 90.00 114 GLY A N 1
ATOM 799 C CA . GLY A 1 114 ? 2.162 -12.490 -7.938 1.00 90.00 114 GLY A CA 1
ATOM 800 C C . GLY A 1 114 ? 1.460 -11.525 -6.996 1.00 90.00 114 GLY A C 1
ATOM 801 O O . GLY A 1 114 ? 1.004 -10.455 -7.393 1.00 90.00 114 GLY A O 1
ATOM 802 N N . TYR A 1 115 ? 1.360 -11.904 -5.729 1.00 92.69 115 TYR A N 1
ATOM 803 C CA . TYR A 1 115 ? 0.861 -11.017 -4.689 1.00 92.69 115 TYR A CA 1
ATOM 804 C C . TYR A 1 115 ? 1.589 -11.263 -3.376 1.00 92.69 115 TYR A C 1
ATOM 806 O O . TYR A 1 115 ? 2.070 -12.363 -3.113 1.00 92.69 115 TYR A O 1
ATOM 814 N N . VAL A 1 116 ? 1.602 -10.239 -2.534 1.00 94.38 116 VAL A N 1
ATOM 815 C CA . VAL A 1 116 ? 1.998 -10.334 -1.134 1.00 94.38 116 VAL A CA 1
ATOM 816 C C . VAL A 1 116 ? 0.887 -9.800 -0.250 1.00 94.38 116 VAL A C 1
ATOM 818 O O . VAL A 1 116 ? 0.111 -8.940 -0.665 1.00 94.38 116 VAL A O 1
ATOM 821 N N . SER A 1 117 ? 0.808 -10.313 0.970 1.00 93.38 117 SER A N 1
ATOM 822 C CA . SER A 1 117 ? -0.166 -9.866 1.959 1.00 93.38 117 SER A CA 1
ATOM 823 C C . SER A 1 117 ? 0.557 -9.399 3.211 1.00 93.38 117 SER A C 1
ATOM 825 O O . SER A 1 117 ? 1.524 -10.020 3.647 1.00 93.38 117 SER A O 1
ATOM 827 N N . LEU A 1 118 ? 0.066 -8.308 3.780 1.00 93.62 118 LEU A N 1
ATOM 828 C CA . LEU A 1 118 ? 0.484 -7.756 5.054 1.00 93.62 118 LEU A CA 1
ATOM 829 C C . LEU A 1 118 ? -0.716 -7.777 5.992 1.00 93.62 118 LEU A C 1
ATOM 831 O O . LEU A 1 118 ? -1.822 -7.404 5.603 1.00 93.62 118 LEU A O 1
ATOM 835 N N . GLY A 1 119 ? -0.490 -8.183 7.231 1.00 86.88 119 GLY A N 1
ATOM 836 C CA . GLY A 1 119 ? -1.485 -8.147 8.292 1.00 86.88 119 GLY A CA 1
ATOM 837 C C . GLY A 1 119 ? -0.801 -7.914 9.630 1.00 86.88 119 GLY A C 1
ATOM 838 O O . GLY A 1 119 ? 0.396 -8.170 9.764 1.00 86.88 119 GLY A O 1
ATOM 839 N N . GLY A 1 120 ? -1.567 -7.416 10.600 1.00 83.75 120 GLY A 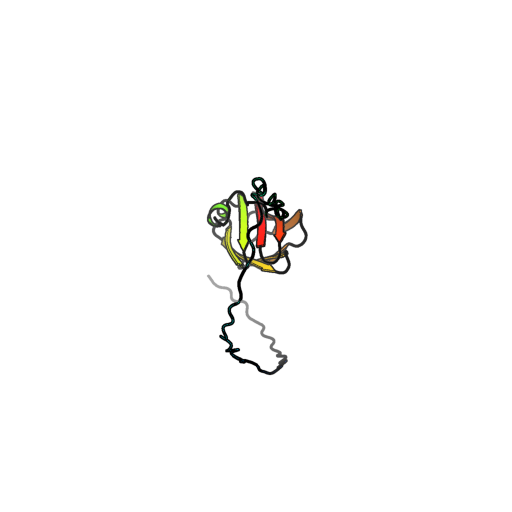N 1
ATOM 840 C CA . GLY A 1 120 ? -1.056 -7.026 11.914 1.00 83.75 120 GLY A CA 1
ATOM 841 C C . GLY A 1 120 ? -0.299 -5.696 11.880 1.00 83.75 120 GLY A C 1
ATOM 842 O O . GLY A 1 120 ? 0.547 -5.461 11.016 1.00 83.75 120 GLY A O 1
ATOM 843 N N . LEU A 1 121 ? -0.607 -4.803 12.824 1.00 81.75 121 LEU A N 1
ATOM 844 C CA . LEU A 1 121 ? 0.108 -3.530 12.966 1.00 81.75 121 LEU A CA 1
ATOM 845 C C . LEU A 1 121 ? 1.612 -3.783 13.140 1.00 81.75 121 LEU A C 1
ATOM 847 O O . LEU A 1 121 ? 2.017 -4.621 13.941 1.00 81.75 121 LEU A O 1
ATOM 851 N N . GLY A 1 122 ? 2.439 -3.074 12.368 1.00 81.56 122 GLY A N 1
ATOM 852 C CA . GLY A 1 122 ? 3.889 -3.280 12.328 1.00 81.56 122 GLY A CA 1
ATOM 853 C C . GLY A 1 122 ? 4.350 -4.447 11.448 1.00 81.56 122 GLY A C 1
ATOM 854 O O . GLY A 1 122 ? 5.553 -4.613 11.251 1.00 81.56 122 GLY A O 1
ATOM 855 N N . GLY A 1 123 ? 3.428 -5.225 10.873 1.00 89.44 123 GLY A N 1
ATOM 856 C CA . GLY A 1 123 ? 3.744 -6.284 9.922 1.00 89.44 123 GLY A CA 1
ATOM 857 C C . GLY A 1 123 ? 4.457 -5.733 8.689 1.00 89.44 123 GLY A C 1
ATOM 858 O O . GLY A 1 123 ? 4.056 -4.709 8.125 1.00 89.44 123 GLY A O 1
ATOM 859 N N . ALA A 1 124 ? 5.517 -6.416 8.263 1.00 91.44 124 ALA A N 1
ATOM 860 C CA . ALA A 1 124 ? 6.287 -6.058 7.083 1.00 91.44 124 ALA A CA 1
ATOM 861 C C . ALA A 1 124 ? 6.386 -7.238 6.118 1.00 91.44 124 ALA A C 1
ATOM 863 O O . ALA A 1 124 ? 6.545 -8.384 6.532 1.00 91.44 124 ALA A O 1
ATOM 864 N N . VAL A 1 125 ? 6.337 -6.944 4.823 1.00 94.31 125 VAL A N 1
ATOM 865 C CA . VAL A 1 125 ? 6.610 -7.916 3.764 1.00 94.31 125 VAL A CA 1
ATOM 866 C C . VAL A 1 125 ? 7.615 -7.323 2.796 1.00 94.31 125 VAL A C 1
ATOM 868 O O . VAL A 1 125 ? 7.623 -6.114 2.562 1.00 94.31 125 VAL A O 1
ATOM 871 N N . SER A 1 126 ? 8.468 -8.173 2.238 1.00 92.38 126 SER A N 1
ATOM 872 C CA . SER A 1 126 ? 9.368 -7.793 1.155 1.00 92.38 126 SER A CA 1
ATOM 873 C C . SER A 1 126 ? 9.099 -8.653 -0.067 1.00 92.38 126 SER A C 1
ATOM 875 O O . SER A 1 126 ? 8.824 -9.844 0.060 1.00 92.38 126 SER A O 1
ATOM 877 N N . TRP A 1 127 ? 9.172 -8.050 -1.245 1.00 91.56 127 TRP A N 1
ATOM 878 C CA . TRP A 1 127 ? 9.021 -8.745 -2.514 1.00 91.56 127 TRP A CA 1
ATOM 879 C C . TRP A 1 127 ? 9.877 -8.090 -3.587 1.00 91.56 127 TRP A C 1
ATOM 881 O O . TRP A 1 127 ? 10.240 -6.919 -3.497 1.00 91.56 127 TRP A O 1
ATOM 891 N N . SER A 1 128 ? 10.182 -8.856 -4.624 1.00 87.31 128 SER A N 1
ATOM 892 C CA . SER A 1 128 ? 10.797 -8.354 -5.846 1.00 87.31 128 SER A CA 1
ATOM 893 C C . SER A 1 128 ? 10.002 -8.878 -7.033 1.00 87.31 128 SER A C 1
ATOM 895 O O . SER A 1 128 ? 9.539 -10.019 -7.035 1.00 87.31 128 SER A O 1
ATOM 897 N N . SER A 1 129 ? 9.822 -8.020 -8.030 1.00 73.62 129 SER A N 1
ATOM 898 C CA . SER A 1 129 ? 9.181 -8.332 -9.303 1.00 73.62 129 SER A CA 1
ATOM 899 C C . SER A 1 129 ? 10.195 -8.014 -10.397 1.00 73.62 129 SER A C 1
ATOM 901 O O . SER A 1 129 ? 10.159 -6.945 -10.988 1.00 73.62 129 SER A O 1
ATOM 903 N N . ASN A 1 130 ? 11.173 -8.908 -10.589 1.00 74.31 130 ASN A N 1
ATOM 904 C CA . ASN A 1 130 ? 12.268 -8.742 -11.556 1.00 74.31 130 ASN A CA 1
ATOM 905 C C . ASN A 1 130 ? 13.003 -7.392 -11.437 1.00 74.31 130 ASN A C 1
ATOM 907 O O . ASN A 1 130 ? 13.153 -6.659 -12.413 1.00 74.31 130 ASN A O 1
ATOM 911 N N . GLY A 1 131 ? 13.464 -7.056 -10.233 1.00 78.56 131 GLY A N 1
ATOM 912 C CA . GLY A 1 131 ? 14.132 -5.781 -9.996 1.00 78.56 131 GLY A CA 1
ATOM 913 C C . GLY A 1 131 ? 14.464 -5.543 -8.523 1.00 78.56 131 GLY A C 1
ATOM 914 O O . GLY A 1 131 ? 14.680 -6.508 -7.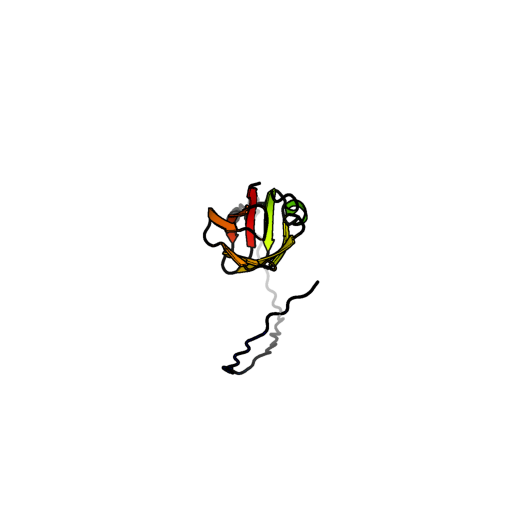783 1.00 78.56 131 GLY A O 1
ATOM 915 N N . PRO A 1 132 ? 14.528 -4.275 -8.082 1.00 86.94 132 PRO A N 1
ATOM 916 C CA . PRO A 1 132 ? 14.867 -3.953 -6.703 1.00 86.94 132 PRO A CA 1
ATOM 917 C C . PRO A 1 132 ? 13.833 -4.520 -5.721 1.00 86.94 132 PRO A C 1
ATOM 919 O O . PRO A 1 132 ? 12.663 -4.712 -6.055 1.00 86.94 132 PRO A O 1
ATOM 922 N N . THR A 1 133 ? 14.274 -4.795 -4.496 1.00 91.88 133 THR A N 1
ATOM 923 C CA . THR A 1 133 ? 13.407 -5.367 -3.461 1.00 91.88 133 THR A CA 1
ATOM 924 C C . THR A 1 133 ? 12.572 -4.262 -2.830 1.00 91.88 133 THR A C 1
ATOM 926 O O . THR A 1 133 ? 13.102 -3.343 -2.202 1.00 91.88 133 THR A O 1
ATOM 929 N N . HIS A 1 134 ? 11.257 -4.367 -2.961 1.00 92.69 134 HIS A N 1
ATOM 930 C CA . HIS A 1 134 ? 10.295 -3.522 -2.273 1.00 92.69 134 HIS A CA 1
ATOM 931 C C . HIS A 1 134 ? 10.005 -4.102 -0.894 1.00 92.69 134 HIS A C 1
ATOM 933 O O . HIS A 1 134 ? 9.838 -5.308 -0.742 1.00 92.69 134 HIS A O 1
ATOM 939 N N . MET A 1 135 ? 9.926 -3.240 0.108 1.00 93.50 135 MET A N 1
ATOM 940 C CA . MET A 1 135 ? 9.497 -3.572 1.456 1.00 93.50 135 MET A CA 1
ATOM 941 C C . MET A 1 135 ? 8.305 -2.688 1.795 1.00 93.50 135 MET A C 1
ATOM 943 O O . MET A 1 135 ? 8.405 -1.467 1.692 1.00 93.50 135 MET A O 1
ATOM 947 N N . ALA A 1 136 ? 7.194 -3.290 2.204 1.00 94.81 136 ALA A N 1
ATOM 948 C CA . ALA A 1 136 ? 6.041 -2.566 2.717 1.00 94.81 136 ALA A CA 1
ATOM 949 C C . ALA A 1 136 ? 5.835 -2.893 4.192 1.00 94.81 136 ALA A C 1
ATOM 951 O O . ALA A 1 136 ? 6.040 -4.029 4.618 1.00 94.81 136 ALA A O 1
ATOM 952 N N . THR A 1 137 ? 5.423 -1.893 4.960 1.00 95.38 137 THR A N 1
ATOM 953 C CA . THR A 1 137 ? 5.132 -2.002 6.389 1.00 95.38 137 THR A CA 1
ATOM 954 C C . THR A 1 137 ? 3.767 -1.402 6.673 1.00 95.38 137 THR A C 1
ATOM 956 O O . THR A 1 137 ? 3.469 -0.296 6.219 1.00 95.38 137 THR A O 1
ATOM 959 N N . LEU A 1 138 ? 2.946 -2.115 7.438 1.00 94.94 138 LEU A N 1
ATOM 960 C CA . LEU A 1 138 ? 1.645 -1.635 7.883 1.00 94.94 138 LEU A CA 1
ATOM 961 C C . LEU A 1 138 ? 1.819 -0.729 9.109 1.00 94.94 138 LEU A C 1
ATOM 963 O O . LEU A 1 138 ? 2.169 -1.196 10.192 1.00 94.94 138 LEU A O 1
ATOM 967 N N . LYS A 1 139 ? 1.593 0.575 8.936 1.00 93.94 139 LYS A N 1
ATOM 968 C CA . LYS A 1 139 ? 1.756 1.589 9.990 1.00 93.94 139 LYS A CA 1
ATOM 969 C C . LYS A 1 139 ? 0.486 1.773 10.819 1.00 93.94 139 LYS A C 1
ATOM 971 O O . LYS A 1 139 ? 0.572 1.972 12.025 1.00 93.94 139 LYS A O 1
ATOM 976 N N . ALA A 1 140 ? -0.675 1.711 10.174 1.00 93.50 140 ALA A N 1
ATOM 977 C CA . ALA A 1 140 ? -1.981 1.826 10.816 1.00 93.50 140 ALA A CA 1
ATOM 978 C C . ALA A 1 140 ? -3.024 1.024 10.036 1.00 93.50 140 ALA A C 1
ATOM 980 O O . ALA A 1 140 ? -2.894 0.866 8.820 1.00 93.50 140 ALA A O 1
ATOM 981 N N . ALA A 1 141 ? -4.053 0.546 10.730 1.00 93.25 141 ALA A N 1
ATOM 982 C CA . ALA A 1 141 ? -5.146 -0.220 10.154 1.00 93.25 141 ALA A CA 1
ATOM 983 C C . ALA A 1 141 ? -6.423 -0.021 10.973 1.00 93.25 141 ALA A C 1
ATOM 985 O O . ALA A 1 141 ? -6.403 -0.163 12.192 1.00 93.25 141 ALA A O 1
ATOM 986 N N . GLU A 1 142 ? -7.516 0.298 10.290 1.00 90.62 142 GLU A N 1
ATOM 987 C CA . GLU A 1 142 ? -8.855 0.444 10.851 1.00 90.62 142 GLU A CA 1
ATOM 988 C C . GLU A 1 142 ? -9.880 0.021 9.790 1.00 90.62 142 GLU A C 1
ATOM 990 O O . GLU A 1 142 ? -10.060 0.698 8.775 1.00 90.62 142 GLU A O 1
ATOM 995 N N . GLY A 1 143 ? -10.526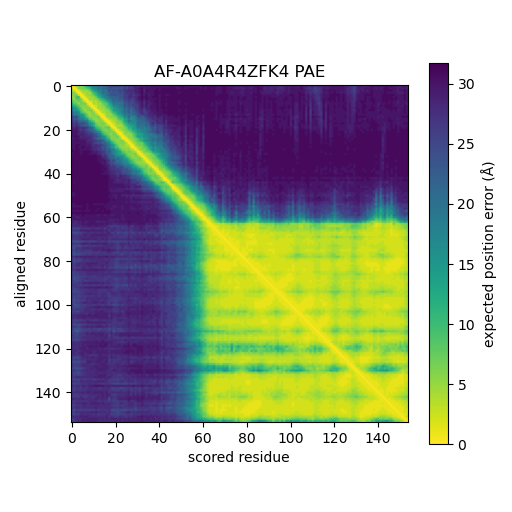 -1.131 9.996 1.00 89.88 143 GLY A N 1
ATOM 996 C CA . GLY A 1 143 ? -11.483 -1.703 9.043 1.00 89.88 143 GLY A CA 1
ATOM 997 C C . GLY A 1 143 ? -10.894 -1.844 7.634 1.00 89.88 143 GLY A C 1
ATOM 998 O O . GLY A 1 143 ? -9.942 -2.595 7.417 1.00 89.88 143 GLY A O 1
ATOM 999 N N . ASP A 1 144 ? -11.446 -1.083 6.687 1.00 93.00 144 ASP A N 1
ATOM 1000 C CA . ASP A 1 144 ? -11.016 -1.044 5.282 1.00 93.00 144 ASP A CA 1
ATOM 1001 C C . ASP A 1 144 ? -9.995 0.066 4.972 1.00 93.00 144 ASP A C 1
ATOM 1003 O O . ASP A 1 144 ? -9.711 0.353 3.804 1.00 93.00 144 ASP A O 1
ATOM 1007 N N . THR A 1 145 ? -9.466 0.736 5.994 1.00 93.44 145 THR A N 1
ATOM 1008 C CA . THR A 1 145 ? -8.513 1.837 5.849 1.00 93.44 145 THR A CA 1
ATOM 1009 C C . THR A 1 145 ? -7.172 1.462 6.460 1.00 93.44 145 THR A C 1
ATOM 1011 O O . THR A 1 145 ? -7.096 1.053 7.614 1.00 93.44 145 THR A O 1
ATOM 1014 N N . VAL A 1 146 ? -6.089 1.620 5.701 1.00 95.75 146 VAL A N 1
ATOM 1015 C CA . VAL A 1 146 ? -4.726 1.349 6.181 1.00 95.75 146 VAL A CA 1
ATOM 1016 C C . VAL A 1 146 ? -3.758 2.443 5.771 1.00 95.75 146 VAL A C 1
ATOM 1018 O O . VAL A 1 146 ? -3.948 3.108 4.754 1.00 95.75 146 VAL A O 1
ATOM 1021 N N . ILE A 1 147 ? -2.677 2.578 6.532 1.00 96.25 147 ILE A N 1
ATOM 1022 C CA . ILE A 1 147 ? -1.493 3.337 6.130 1.00 96.25 147 ILE A CA 1
ATOM 1023 C C . ILE A 1 147 ? -0.365 2.352 5.913 1.00 96.25 147 ILE A C 1
ATOM 1025 O O . ILE A 1 147 ? 0.003 1.617 6.834 1.00 96.25 147 ILE A O 1
ATOM 1029 N N . ILE A 1 148 ? 0.208 2.371 4.714 1.00 95.88 148 ILE A N 1
ATOM 1030 C CA . ILE A 1 148 ? 1.385 1.572 4.393 1.00 95.88 148 ILE A CA 1
ATOM 1031 C C . ILE A 1 148 ? 2.574 2.472 4.103 1.00 95.88 148 ILE A C 1
ATOM 1033 O O . ILE A 1 148 ? 2.442 3.511 3.458 1.00 95.88 148 ILE A O 1
ATOM 1037 N N . VAL A 1 149 ? 3.742 2.043 4.563 1.00 96.44 149 VAL A N 1
ATOM 1038 C CA . VAL A 1 149 ? 5.031 2.643 4.225 1.00 96.44 149 VAL A CA 1
ATOM 1039 C C . VAL A 1 149 ? 5.726 1.703 3.260 1.00 96.44 149 VAL A C 1
ATOM 1041 O O . VAL A 1 149 ? 5.954 0.550 3.612 1.00 96.44 149 VAL A O 1
ATOM 1044 N N . ILE A 1 150 ? 6.071 2.178 2.069 1.00 95.25 150 ILE A N 1
ATOM 1045 C CA . ILE A 1 150 ? 6.830 1.418 1.076 1.00 95.25 150 ILE A CA 1
ATOM 1046 C C . ILE A 1 150 ? 8.229 2.015 0.974 1.00 95.25 150 ILE A C 1
ATOM 1048 O O . ILE A 1 150 ? 8.388 3.231 0.868 1.00 95.25 150 ILE A O 1
ATOM 1052 N N . LYS A 1 151 ? 9.243 1.151 1.020 1.00 95.50 151 LYS A N 1
ATOM 1053 C CA . LYS A 1 151 ? 10.648 1.491 0.792 1.00 95.50 151 LYS A CA 1
ATOM 1054 C C . LYS A 1 151 ? 11.269 0.488 -0.158 1.00 95.50 151 LYS A C 1
ATOM 1056 O O . LYS A 1 151 ? 11.113 -0.716 0.023 1.00 95.50 151 LYS A O 1
ATOM 1061 N N . THR A 1 152 ? 12.032 0.975 -1.122 1.00 93.00 152 THR A N 1
ATOM 1062 C CA . THR A 1 152 ? 12.720 0.120 -2.088 1.00 93.00 152 THR A CA 1
ATOM 1063 C C . THR A 1 152 ? 14.209 0.078 -1.779 1.00 93.00 152 THR A C 1
ATOM 1065 O O . THR A 1 152 ? 14.852 1.119 -1.667 1.00 93.00 152 THR A O 1
ATOM 1068 N N . ARG A 1 153 ? 14.767 -1.126 -1.631 1.00 86.88 153 ARG A N 1
ATOM 1069 C CA . ARG A 1 153 ? 16.214 -1.336 -1.538 1.00 86.88 153 ARG A CA 1
ATOM 1070 C C . ARG A 1 153 ? 16.764 -1.577 -2.942 1.00 86.88 153 ARG A C 1
ATOM 1072 O O . ARG A 1 153 ? 16.288 -2.479 -3.633 1.00 86.88 153 ARG A O 1
ATOM 1079 N N . ARG A 1 154 ? 17.720 -0.744 -3.350 1.00 72.44 154 ARG A N 1
ATOM 1080 C CA . ARG A 1 154 ? 18.497 -0.901 -4.584 1.00 72.44 154 ARG A CA 1
ATOM 1081 C C . ARG A 1 154 ? 19.856 -1.501 -4.275 1.00 72.44 154 ARG A C 1
ATOM 1083 O O . ARG A 1 154 ? 20.355 -1.227 -3.161 1.00 72.44 154 ARG A O 1
#

Solvent-accessible surface area (backbone atoms only — not comparable to full-atom values): 10027 Å² total; per-residue (Å²): 139,91,81,93,85,82,88,83,91,85,86,87,87,81,91,83,89,81,81,88,78,89,87,86,86,82,88,81,90,86,80,88,81,91,85,90,83,90,80,88,88,83,91,77,80,91,74,77,86,77,74,78,80,80,78,74,80,74,85,78,71,81,75,79,80,82,35,88,48,32,74,49,40,72,56,23,35,85,24,62,31,28,35,41,41,61,44,57,45,73,33,32,44,71,82,43,68,28,41,37,39,38,51,88,40,22,40,35,41,34,47,95,84,49,70,51,70,36,53,58,81,69,26,67,43,71,50,63,74,94,62,60,39,38,33,40,31,32,74,44,57,54,57,42,34,36,26,39,37,36,41,54,50,125

Nearest PDB structures (foldseek):
  4e6n-assembly2_D  TM=6.016E-01  e=3.078E+00  Acetivibrio thermocellus ATCC 27405
  6byt-assembly1_A  TM=3.822E-01  e=1.356E+00  Alteromonas sp. LOR
  6byp-assembly1_A  TM=3.496E-01  e=2.218E+00  Alteromonas sp. LOR
  6byx-assembly2_B  TM=3.747E-01  e=2.218E+00  Alteromonas sp. LOR

Radius of gyration: 29.69 Å; Cα contacts (8 Å, |Δi|>4): 232; chains: 1; bounding box: 75×67×74 Å

Mean predicted aligned error: 17.71 Å

Secondary structure (DSSP, 8-state):
--------------------------------------------------PPP--PPP--PPPPPPPTTTT-GGGGGGS-EEEEEESEEEEEETTEEEEEEEETTEEEEE-SS-EEEE-STT-EEEE-SSSSEEEEEEEEEETTEEEEEEEEE-

Organism: NCBI:txid190195

pLDDT: mean 76.75, std 19.37, range [41.28, 97.25]

Foldseek 3Di:
DDDDDDDDDDDDDDDDDDDDDDDDDDDDDDDDDDDDDDDDDDDDDDDDDDDPPDPDPDPDDPDFDAWPCEQVLAVQLPQWGKYKFAQWDWHHHVNFTWIWGFAPQKIWTAGPQGIDIFDDAQTKDWDDDPDWIKMKGWNDGDGRMTIITIHTDD